Protei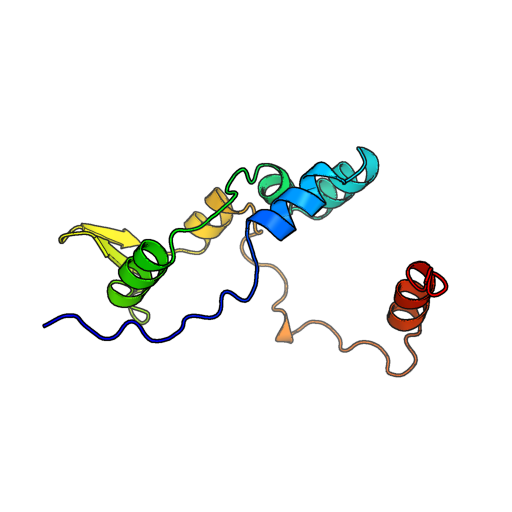n AF-A0A9R1UE86-F1 (afdb_monomer_lite)

Radius of gyration: 19.24 Å; chains: 1; bounding box: 52×37×52 Å

pLDDT: mean 83.57, std 13.82, range [35.28, 97.44]

Secondary structure (DSSP, 8-state):
----------SS-HHHHHHHHHH--HHHHHHHHHTT-TTGGG-------HHHHHHHHHTEETTTTEEEETTEEEE--HHHHHHHH-PPSS-S-GGGSPPPPTT--HHHHHHHTT------

Structure (mmCIF, N/CA/C/O backbone):
data_AF-A0A9R1UE86-F1
#
_entry.id   AF-A0A9R1UE86-F1
#
loop_
_atom_site.group_PDB
_atom_site.id
_atom_site.type_symbol
_atom_site.label_atom_id
_atom_site.label_alt_id
_atom_site.label_comp_id
_atom_site.label_asym_id
_atom_site.label_entity_id
_atom_site.label_seq_id
_atom_site.pdbx_PDB_ins_code
_atom_site.Cartn_x
_atom_site.Cartn_y
_atom_site.Cartn_z
_atom_site.occupancy
_atom_site.B_iso_or_equiv
_atom_site.auth_seq_id
_atom_site.auth_comp_id
_atom_site.auth_asym_id
_atom_site.auth_atom_id
_atom_site.pdbx_PDB_model_num
ATOM 1 N N . MET A 1 1 ? -1.053 3.211 32.072 1.00 35.28 1 MET A N 1
ATOM 2 C CA . MET A 1 1 ? -0.622 1.946 31.436 1.00 35.28 1 MET A CA 1
ATOM 3 C C . MET A 1 1 ? -0.113 2.257 30.044 1.00 35.28 1 MET A C 1
ATOM 5 O O . MET A 1 1 ? -0.908 2.615 29.185 1.00 35.28 1 MET A O 1
ATOM 9 N N . VAL A 1 2 ? 1.198 2.177 29.829 1.00 38.69 2 VAL A N 1
ATOM 10 C CA . VAL A 1 2 ? 1.763 2.208 28.477 1.00 38.69 2 VAL A CA 1
ATOM 11 C C . VAL A 1 2 ? 1.477 0.830 27.888 1.00 38.69 2 VAL A C 1
ATOM 13 O O . VAL A 1 2 ? 2.031 -0.152 28.369 1.00 38.69 2 VAL A O 1
ATOM 16 N N . LYS A 1 3 ? 0.532 0.734 26.943 1.00 49.00 3 LYS A N 1
ATOM 17 C CA . LYS A 1 3 ? 0.327 -0.507 26.185 1.00 49.00 3 LYS A CA 1
ATOM 18 C C . LYS A 1 3 ? 1.663 -0.848 25.528 1.00 49.00 3 LYS A C 1
ATOM 20 O O . LYS A 1 3 ? 2.203 -0.005 24.812 1.00 49.00 3 LYS A O 1
ATOM 25 N N . GLU A 1 4 ? 2.200 -2.034 25.802 1.00 51.00 4 GLU A N 1
ATOM 26 C CA . GLU A 1 4 ? 3.357 -2.551 25.077 1.00 51.00 4 GLU A CA 1
ATOM 27 C C . GLU A 1 4 ? 3.055 -2.482 23.578 1.00 51.00 4 GLU A C 1
ATOM 29 O O . GLU A 1 4 ? 2.101 -3.087 23.081 1.00 51.00 4 GLU A O 1
ATOM 34 N N . PHE A 1 5 ? 3.836 -1.684 22.855 1.00 56.38 5 PHE A N 1
ATOM 35 C CA . PHE A 1 5 ? 3.810 -1.709 21.405 1.00 56.38 5 PHE A CA 1
ATOM 36 C C . PHE A 1 5 ? 4.566 -2.965 20.995 1.00 56.38 5 PHE A C 1
ATOM 38 O O . PHE A 1 5 ? 5.796 -2.998 21.053 1.00 56.38 5 PHE A O 1
ATOM 45 N N . TYR A 1 6 ? 3.835 -4.011 20.611 1.00 60.47 6 TYR A N 1
ATOM 46 C CA . TYR A 1 6 ? 4.439 -5.151 19.932 1.00 60.47 6 TYR A CA 1
ATOM 47 C C . TYR A 1 6 ? 5.293 -4.643 18.760 1.00 60.47 6 TYR A C 1
ATOM 49 O O . TYR A 1 6 ? 5.019 -3.606 18.167 1.00 60.47 6 TYR A O 1
ATOM 57 N N . SER A 1 7 ? 6.371 -5.338 18.424 1.00 63.84 7 SER A N 1
ATOM 58 C CA . SER A 1 7 ? 7.177 -4.985 17.254 1.00 63.84 7 SER A CA 1
ATOM 59 C C . SER A 1 7 ? 6.361 -5.243 15.981 1.00 63.84 7 SER A C 1
ATOM 61 O O . SER A 1 7 ? 6.169 -6.390 15.579 1.00 63.84 7 SER A O 1
ATOM 63 N N . MET A 1 8 ? 5.850 -4.186 15.341 1.00 64.69 8 MET A N 1
ATOM 64 C CA . MET A 1 8 ? 5.326 -4.282 13.978 1.00 64.69 8 MET A CA 1
ATOM 65 C C . MET A 1 8 ? 6.488 -4.198 13.002 1.00 64.69 8 MET A C 1
ATOM 67 O O . MET A 1 8 ? 7.114 -3.152 12.837 1.00 64.69 8 MET A O 1
ATOM 71 N N . LYS A 1 9 ? 6.750 -5.309 12.319 1.00 64.38 9 LYS A N 1
ATOM 72 C CA . LYS A 1 9 ? 7.639 -5.318 11.163 1.00 64.38 9 LYS A CA 1
ATOM 73 C C . LYS A 1 9 ? 6.847 -4.843 9.957 1.00 64.38 9 LYS A C 1
ATOM 75 O O . LYS A 1 9 ? 5.970 -5.556 9.471 1.00 64.38 9 LYS A O 1
ATOM 80 N N . ASN A 1 10 ? 7.152 -3.642 9.481 1.00 63.97 10 ASN A N 1
ATOM 81 C CA . ASN A 1 10 ? 6.642 -3.211 8.193 1.00 63.97 10 ASN A CA 1
ATOM 82 C C . ASN A 1 10 ? 7.240 -4.117 7.102 1.00 63.97 10 ASN A C 1
ATOM 84 O O . ASN A 1 10 ? 8.457 -4.274 7.027 1.00 63.97 10 ASN A O 1
ATOM 88 N N . ARG A 1 11 ? 6.388 -4.750 6.288 1.00 66.94 11 ARG A N 1
ATOM 89 C CA . ARG A 1 11 ? 6.829 -5.633 5.195 1.00 66.94 11 ARG A CA 1
ATOM 90 C C . ARG A 1 11 ? 7.280 -4.855 3.957 1.00 66.94 11 ARG A C 1
ATOM 92 O O . ARG A 1 11 ? 7.939 -5.433 3.102 1.00 66.94 11 ARG A O 1
ATOM 99 N N . CYS A 1 12 ? 6.940 -3.569 3.862 1.00 65.75 12 CYS A N 1
ATOM 100 C CA . CYS A 1 12 ? 7.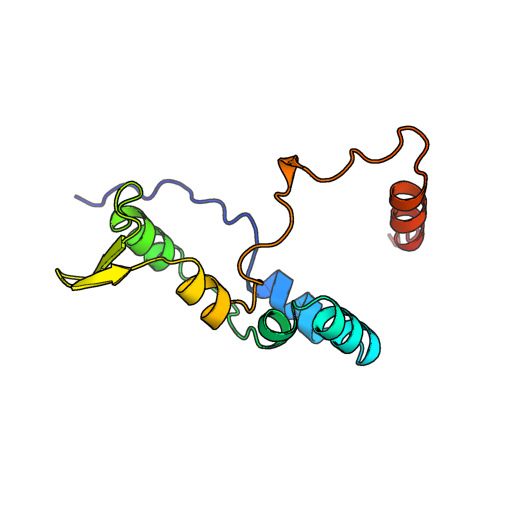307 -2.710 2.742 1.00 65.75 12 CYS A CA 1
ATOM 101 C C . CYS A 1 12 ? 7.592 -1.288 3.242 1.00 65.75 12 CYS A C 1
ATOM 103 O O . CYS A 1 12 ? 6.686 -0.602 3.712 1.00 65.75 12 CYS A O 1
ATOM 105 N N . SER A 1 13 ? 8.848 -0.837 3.161 1.00 78.25 13 SER A N 1
ATOM 106 C CA . SER A 1 13 ? 9.186 0.551 3.494 1.00 78.25 13 SER A CA 1
ATOM 107 C C . SER A 1 13 ? 8.631 1.496 2.415 1.00 78.25 13 SER A C 1
ATOM 109 O O . SER A 1 13 ? 8.988 1.318 1.246 1.00 78.25 13 SER A O 1
ATOM 111 N N . PRO A 1 14 ? 7.801 2.501 2.766 1.00 82.00 14 PRO A N 1
ATOM 112 C CA . PRO A 1 14 ? 7.354 3.528 1.823 1.00 82.00 14 PRO A CA 1
ATOM 113 C C . PRO A 1 14 ? 8.529 4.216 1.117 1.00 82.00 14 PRO A C 1
ATOM 115 O O . PRO A 1 14 ? 8.482 4.429 -0.091 1.00 82.00 14 PRO A O 1
ATOM 118 N N . GLU A 1 15 ? 9.623 4.452 1.843 1.00 85.69 15 GLU A N 1
ATOM 119 C CA . GLU A 1 15 ? 10.877 4.990 1.314 1.00 85.69 15 GLU A CA 1
ATOM 120 C C . GLU A 1 15 ? 11.474 4.111 0.209 1.00 85.69 15 GLU A C 1
ATOM 122 O O . GLU A 1 15 ? 11.886 4.618 -0.832 1.00 85.69 15 GLU A O 1
ATOM 127 N N . ALA A 1 16 ? 11.493 2.787 0.398 1.00 86.56 16 ALA A N 1
ATOM 128 C CA . ALA A 1 16 ? 12.037 1.869 -0.600 1.00 86.56 16 ALA A CA 1
ATOM 129 C C . ALA A 1 16 ? 11.209 1.904 -1.893 1.00 86.56 16 ALA A C 1
ATOM 131 O O . ALA A 1 16 ? 11.769 1.967 -2.986 1.00 86.56 16 ALA A O 1
ATOM 132 N N . LEU A 1 17 ? 9.877 1.923 -1.772 1.00 86.69 17 LEU A N 1
ATOM 133 C CA . LEU A 1 17 ? 8.986 2.054 -2.924 1.00 86.69 17 LEU A CA 1
ATOM 134 C C . LEU A 1 17 ? 9.173 3.406 -3.626 1.00 86.69 17 LEU A C 1
ATOM 136 O O . LEU A 1 17 ? 9.278 3.451 -4.851 1.00 86.69 17 LEU A O 1
ATOM 140 N N . LEU A 1 18 ? 9.271 4.497 -2.864 1.00 89.69 18 LEU A N 1
ATOM 141 C CA . LEU A 1 18 ? 9.524 5.826 -3.413 1.00 89.69 18 LEU A CA 1
ATOM 142 C C . LEU A 1 18 ? 10.867 5.888 -4.151 1.00 89.69 18 LEU A C 1
ATOM 144 O O . LEU A 1 18 ? 10.921 6.412 -5.259 1.00 89.69 18 LEU A O 1
ATOM 148 N N . SER A 1 19 ? 11.928 5.318 -3.580 1.00 90.31 19 SER A N 1
ATOM 149 C CA . SER A 1 19 ? 13.254 5.250 -4.203 1.00 90.31 19 SER A CA 1
ATOM 150 C C . SER A 1 19 ? 13.205 4.539 -5.558 1.00 90.31 19 SER A C 1
ATOM 152 O O . SER A 1 19 ? 13.710 5.060 -6.554 1.00 90.31 19 SER A O 1
ATOM 154 N N . ILE A 1 20 ? 12.492 3.409 -5.635 1.00 90.75 20 ILE A N 1
ATOM 155 C CA . ILE A 1 20 ? 12.260 2.695 -6.897 1.00 90.75 20 ILE A CA 1
ATOM 156 C C . ILE A 1 20 ? 11.518 3.596 -7.895 1.00 90.75 20 ILE A C 1
ATOM 158 O O . ILE A 1 20 ? 11.968 3.746 -9.027 1.00 90.75 20 ILE A O 1
ATOM 162 N N . ILE A 1 21 ? 10.416 4.238 -7.488 1.00 92.44 21 ILE A N 1
ATOM 163 C CA . ILE A 1 21 ? 9.627 5.130 -8.359 1.00 92.44 21 ILE A CA 1
ATOM 164 C C . ILE A 1 21 ? 10.475 6.302 -8.880 1.00 92.44 21 ILE A C 1
ATOM 166 O O . ILE A 1 21 ? 10.353 6.691 -10.047 1.00 92.44 21 ILE A O 1
ATOM 170 N N . LEU A 1 22 ? 11.333 6.881 -8.038 1.00 92.12 22 LEU A N 1
ATOM 171 C CA . LEU A 1 22 ? 12.232 7.970 -8.422 1.00 92.12 22 LEU A CA 1
ATOM 172 C C . LEU A 1 22 ? 13.308 7.499 -9.408 1.00 92.12 22 LEU A C 1
ATOM 174 O O . LEU A 1 22 ? 13.607 8.233 -10.348 1.00 92.12 22 LEU A O 1
ATOM 178 N N . GLY A 1 23 ? 13.819 6.277 -9.241 1.00 93.50 23 GLY A N 1
ATOM 179 C CA . GLY A 1 23 ? 14.813 5.664 -10.126 1.00 93.50 23 GLY A CA 1
ATOM 180 C C . GLY A 1 23 ? 14.269 5.147 -11.463 1.00 93.50 23 GLY A C 1
ATOM 181 O O . GLY A 1 23 ? 15.059 4.862 -12.360 1.00 93.50 23 GLY A O 1
ATOM 182 N N . MET A 1 24 ? 12.948 5.027 -11.629 1.00 95.31 24 MET A N 1
ATOM 183 C CA . MET A 1 24 ? 12.357 4.538 -12.878 1.00 95.31 24 MET A CA 1
ATOM 184 C C . MET A 1 24 ? 12.563 5.508 -14.054 1.00 95.31 24 MET A C 1
ATOM 186 O O . MET A 1 24 ? 12.309 6.714 -13.941 1.00 95.31 24 MET A O 1
ATOM 190 N N . SER A 1 25 ? 12.901 4.954 -15.222 1.00 96.50 25 SER A N 1
ATOM 191 C CA . SER A 1 25 ? 12.904 5.672 -16.499 1.00 96.50 25 SER A CA 1
ATOM 192 C C . SER A 1 25 ? 11.489 6.100 -16.910 1.00 96.50 25 SER A C 1
ATOM 194 O O . SER A 1 25 ? 10.481 5.617 -16.384 1.00 96.50 25 SER A O 1
ATOM 196 N N . LYS A 1 26 ? 11.392 7.005 -17.892 1.00 96.81 26 LYS A N 1
ATOM 197 C CA . LYS A 1 26 ? 10.096 7.412 -18.457 1.00 96.81 26 LYS A CA 1
ATOM 198 C C . LYS A 1 26 ? 9.325 6.209 -19.012 1.00 96.81 26 LYS A C 1
ATOM 200 O O . LYS A 1 26 ? 8.136 6.086 -18.746 1.00 96.81 26 LYS A O 1
ATOM 205 N N . GLU A 1 27 ? 10.005 5.318 -19.727 1.00 97.44 27 GLU A N 1
ATOM 206 C CA . GLU A 1 27 ? 9.407 4.115 -20.321 1.00 97.44 27 GLU A CA 1
ATOM 207 C C . GLU A 1 27 ? 8.890 3.155 -19.248 1.00 97.44 27 GLU A C 1
ATOM 209 O O . GLU A 1 27 ? 7.758 2.693 -19.339 1.00 97.44 27 GLU A O 1
ATOM 214 N N . GLN A 1 28 ? 9.664 2.921 -18.181 1.00 95.94 28 GLN A N 1
ATOM 215 C CA . GLN A 1 28 ? 9.232 2.081 -17.059 1.00 95.94 28 GLN A CA 1
ATOM 216 C C . GLN A 1 28 ? 7.973 2.642 -16.385 1.00 95.94 28 GLN A C 1
ATOM 218 O O . GLN A 1 28 ? 7.033 1.898 -16.103 1.00 95.94 28 GLN A O 1
ATOM 223 N N . LYS A 1 29 ? 7.914 3.964 -16.174 1.00 96.12 29 LYS A N 1
ATOM 224 C CA . LYS A 1 29 ? 6.725 4.632 -15.624 1.00 96.12 29 LYS A CA 1
ATOM 225 C C . LYS A 1 29 ? 5.521 4.527 -16.560 1.00 96.12 29 LYS A C 1
ATOM 227 O O . LYS A 1 29 ? 4.389 4.442 -16.084 1.00 96.12 29 LYS A O 1
ATOM 232 N N . GLU A 1 30 ? 5.729 4.530 -17.870 1.00 97.00 30 GLU A N 1
ATOM 233 C CA . GLU A 1 30 ? 4.644 4.374 -18.843 1.00 97.00 30 GLU A CA 1
ATOM 234 C C . GLU A 1 30 ? 4.116 2.941 -18.879 1.00 97.00 30 GLU A C 1
ATOM 236 O O . GLU A 1 30 ? 2.900 2.755 -18.870 1.00 97.00 30 GLU A O 1
ATOM 241 N N . SER A 1 31 ? 4.992 1.941 -18.762 1.00 95.50 31 SER A N 1
ATOM 242 C CA . SER A 1 31 ? 4.591 0.543 -18.573 1.00 95.50 31 SER A CA 1
ATOM 243 C C . SER A 1 31 ? 3.778 0.343 -17.289 1.00 95.50 31 SER A C 1
ATOM 245 O O . SER A 1 31 ? 2.765 -0.348 -17.290 1.00 95.50 31 SER A O 1
ATOM 247 N N . VAL A 1 32 ? 4.152 0.987 -16.178 1.00 92.94 32 VAL A N 1
ATOM 248 C CA . VAL A 1 32 ? 3.360 0.916 -14.932 1.00 92.94 32 VAL A CA 1
ATOM 249 C C . VAL A 1 32 ? 1.968 1.530 -15.108 1.00 92.94 32 VAL A C 1
ATOM 251 O O . VAL A 1 32 ? 0.986 0.993 -14.592 1.00 92.94 32 VAL A O 1
ATOM 254 N N . ARG A 1 33 ? 1.852 2.633 -15.860 1.00 92.69 33 ARG A N 1
ATOM 255 C CA . ARG A 1 33 ? 0.549 3.234 -16.186 1.00 92.69 33 ARG A CA 1
ATOM 256 C C . ARG A 1 33 ? -0.292 2.329 -17.078 1.00 92.69 33 ARG A C 1
ATOM 258 O O . ARG A 1 33 ? -1.479 2.189 -16.798 1.00 92.69 33 ARG A O 1
ATOM 265 N N . SER A 1 34 ? 0.295 1.715 -18.106 1.00 91.56 34 SER A N 1
ATOM 266 C CA . SER A 1 34 ? -0.437 0.828 -19.020 1.00 91.56 34 SER A CA 1
ATOM 267 C C . SER A 1 34 ? -0.937 -0.444 -18.331 1.00 91.56 34 SER A C 1
ATOM 269 O O . SER A 1 34 ? -2.011 -0.927 -18.671 1.00 91.56 34 SER A O 1
ATOM 271 N N . MET A 1 35 ? -0.231 -0.926 -17.301 1.00 87.44 35 MET A N 1
ATOM 272 C CA . MET A 1 35 ? -0.690 -2.016 -16.427 1.00 87.44 35 MET A CA 1
ATOM 273 C C . MET A 1 35 ? -1.833 -1.616 -15.473 1.00 87.44 35 MET A C 1
ATOM 275 O O . MET A 1 35 ? -2.344 -2.464 -14.749 1.00 87.44 35 MET A O 1
ATOM 279 N N . GLY A 1 36 ? -2.229 -0.339 -15.429 1.00 86.38 36 GLY A N 1
ATOM 280 C CA . GLY A 1 36 ? -3.291 0.160 -14.548 1.00 86.38 36 GLY A CA 1
ATOM 281 C C . GLY A 1 36 ? -2.817 0.617 -13.165 1.00 86.38 36 GLY A C 1
ATOM 282 O O . GLY A 1 36 ? -3.615 1.128 -12.391 1.00 86.38 36 GLY A O 1
ATOM 283 N N . PHE A 1 37 ? -1.519 0.540 -12.859 1.00 88.12 37 PHE A N 1
ATOM 284 C CA . PHE A 1 37 ? -0.950 0.929 -11.558 1.00 88.12 37 PHE A CA 1
ATOM 285 C C . PHE A 1 37 ? -0.409 2.367 -11.533 1.00 88.12 37 PHE A C 1
ATOM 287 O O . PHE A 1 37 ? 0.416 2.737 -10.696 1.00 88.12 37 PHE A O 1
ATOM 294 N N . GLY A 1 38 ? -0.872 3.217 -12.452 1.00 90.81 38 GLY A N 1
ATOM 295 C CA . GLY A 1 38 ? -0.350 4.572 -12.634 1.00 90.81 38 GLY A CA 1
ATOM 296 C C . GLY A 1 38 ? -0.491 5.490 -11.414 1.00 90.81 38 GLY A C 1
ATOM 297 O O . GLY A 1 38 ? 0.299 6.423 -11.267 1.00 90.81 38 GLY A O 1
ATOM 298 N N . ALA A 1 39 ? -1.462 5.250 -10.528 1.00 90.19 39 ALA A N 1
ATOM 299 C CA . ALA A 1 39 ? -1.619 6.057 -9.319 1.00 90.19 39 ALA A CA 1
ATOM 300 C C . ALA A 1 39 ? -0.516 5.792 -8.281 1.00 90.19 39 ALA A C 1
ATOM 302 O O . ALA A 1 39 ? -0.110 6.734 -7.603 1.00 90.19 39 ALA A O 1
ATOM 303 N N . LEU A 1 40 ? 0.049 4.576 -8.222 1.00 88.31 40 LEU A N 1
ATOM 304 C CA . LEU A 1 40 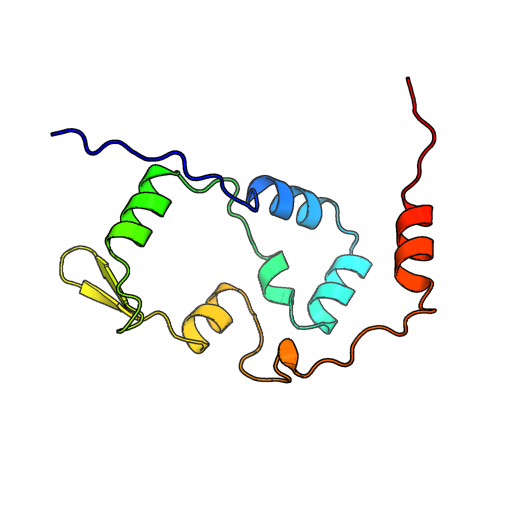? 1.168 4.255 -7.322 1.00 88.31 40 LEU A CA 1
ATOM 305 C C . LEU A 1 40 ? 2.401 5.119 -7.610 1.00 88.31 40 LEU A C 1
ATOM 307 O O . LEU A 1 40 ? 3.118 5.499 -6.690 1.00 88.31 40 LEU A O 1
ATOM 311 N N . LEU A 1 41 ? 2.603 5.528 -8.867 1.00 91.25 41 LEU A N 1
ATOM 312 C CA . LEU A 1 41 ? 3.688 6.436 -9.259 1.00 91.25 41 LEU A CA 1
ATOM 313 C C . LEU A 1 41 ? 3.571 7.833 -8.632 1.00 91.25 41 LEU A C 1
ATOM 315 O O . LEU A 1 41 ? 4.535 8.596 -8.647 1.00 91.25 41 LEU A O 1
ATOM 319 N N . LYS A 1 42 ? 2.390 8.198 -8.121 1.00 88.94 42 LYS A N 1
ATOM 320 C CA . LYS A 1 42 ? 2.135 9.479 -7.450 1.00 88.94 42 LYS A CA 1
ATOM 321 C C . LYS A 1 42 ? 2.389 9.407 -5.943 1.00 88.94 42 LYS A C 1
ATOM 323 O O . LYS A 1 42 ? 2.164 10.408 -5.263 1.00 88.94 42 LYS A O 1
ATOM 328 N N . MET A 1 43 ? 2.830 8.262 -5.418 1.00 85.94 43 MET A N 1
ATOM 329 C CA . MET A 1 43 ? 3.147 8.103 -4.004 1.00 85.94 43 MET A CA 1
ATOM 330 C C . MET A 1 43 ? 4.289 9.042 -3.602 1.00 85.94 43 MET A C 1
ATOM 332 O O . MET A 1 43 ? 5.316 9.112 -4.268 1.00 85.94 43 MET A O 1
ATOM 336 N N . LYS A 1 44 ? 4.086 9.784 -2.509 1.00 82.94 44 LYS A N 1
ATOM 337 C CA . LYS A 1 44 ? 5.054 10.756 -1.959 1.00 82.94 44 LYS A CA 1
ATOM 338 C C . LYS A 1 44 ? 5.369 10.511 -0.481 1.00 82.94 44 LYS A C 1
ATOM 340 O O . LYS A 1 44 ? 5.997 11.343 0.163 1.00 82.94 44 LYS A O 1
ATOM 345 N N . ILE A 1 45 ? 4.882 9.402 0.068 1.00 82.50 45 ILE A N 1
ATOM 346 C CA . ILE A 1 45 ? 5.042 9.061 1.481 1.00 82.50 45 ILE A CA 1
ATOM 347 C C . ILE A 1 45 ? 6.435 8.456 1.659 1.00 82.50 45 ILE A C 1
ATOM 349 O O . ILE A 1 45 ? 6.719 7.413 1.075 1.00 82.50 45 ILE A O 1
ATOM 353 N N . MET A 1 46 ? 7.287 9.114 2.448 1.00 80.06 46 MET A N 1
ATOM 354 C CA . MET A 1 46 ? 8.627 8.612 2.776 1.00 80.06 46 MET A CA 1
ATOM 355 C C . MET A 1 46 ? 8.584 7.669 3.975 1.00 80.06 46 MET A C 1
ATOM 357 O O . MET A 1 46 ? 9.208 6.613 3.967 1.00 80.06 46 MET A O 1
ATOM 361 N N . ASP A 1 47 ? 7.784 8.002 4.981 1.00 81.00 47 ASP A N 1
ATOM 362 C CA . ASP A 1 47 ? 7.636 7.218 6.191 1.00 81.00 47 ASP A CA 1
ATOM 363 C C . ASP A 1 47 ? 6.177 7.163 6.648 1.00 81.00 47 ASP A C 1
ATOM 365 O O . ASP A 1 47 ? 5.339 8.007 6.337 1.00 81.00 47 ASP A O 1
ATOM 369 N N . ILE A 1 48 ? 5.860 6.106 7.388 1.00 80.94 48 ILE A N 1
ATOM 370 C CA . ILE A 1 48 ? 4.607 6.004 8.128 1.00 80.94 48 ILE A CA 1
ATOM 371 C C . ILE A 1 48 ? 5.014 5.902 9.591 1.00 80.94 48 ILE A C 1
ATOM 373 O O . ILE A 1 48 ? 5.647 4.906 9.964 1.00 80.94 48 ILE A O 1
ATOM 377 N N . PRO A 1 49 ? 4.663 6.886 10.440 1.00 84.56 49 PRO A N 1
ATOM 378 C CA . PRO A 1 49 ? 4.937 6.791 11.861 1.00 84.56 49 PRO A CA 1
ATOM 379 C C . PRO A 1 49 ? 4.333 5.496 12.407 1.00 84.56 49 PRO A C 1
ATOM 381 O O . PRO A 1 49 ? 3.118 5.303 12.361 1.00 84.56 49 PRO A O 1
ATOM 384 N N . LEU A 1 50 ? 5.165 4.598 12.941 1.00 81.44 50 LEU A N 1
ATOM 385 C CA . LEU A 1 50 ? 4.704 3.277 13.393 1.00 81.44 50 LEU A CA 1
ATOM 386 C C . LEU A 1 50 ? 3.559 3.383 14.405 1.00 81.44 50 LEU A C 1
ATOM 388 O O . LEU A 1 50 ? 2.619 2.596 14.359 1.00 81.44 50 LEU A O 1
ATOM 392 N N . LYS A 1 51 ? 3.601 4.399 15.276 1.00 85.12 51 LYS A N 1
ATOM 393 C CA . LYS A 1 51 ? 2.526 4.699 16.231 1.00 85.12 51 LYS A CA 1
ATOM 394 C C . LYS A 1 51 ? 1.191 5.001 15.545 1.00 85.12 51 LYS A C 1
ATOM 396 O O . LYS A 1 51 ? 0.161 4.570 16.048 1.00 85.12 51 LYS A O 1
ATOM 401 N N . LEU A 1 52 ? 1.208 5.701 14.409 1.00 86.94 52 LEU A N 1
ATOM 402 C CA . LEU A 1 52 ? 0.007 5.983 13.625 1.00 86.94 52 LEU A CA 1
ATOM 403 C C . LEU A 1 52 ? -0.535 4.701 12.988 1.00 86.94 52 LEU A C 1
ATOM 405 O O . LEU A 1 52 ? -1.722 4.422 13.111 1.00 86.94 52 LEU A O 1
ATOM 409 N N . GLY A 1 53 ? 0.333 3.883 12.385 1.00 85.56 53 GLY A N 1
ATOM 410 C CA . GLY A 1 53 ? -0.068 2.573 11.860 1.00 85.56 53 GLY A CA 1
ATOM 411 C C . GLY A 1 53 ? -0.684 1.679 12.944 1.00 85.56 53 GLY A C 1
ATOM 412 O O . GLY A 1 53 ? -1.733 1.077 12.733 1.00 85.56 53 GLY A O 1
ATOM 413 N N . PHE A 1 54 ? -0.084 1.659 14.138 1.00 85.62 54 PHE A N 1
ATOM 414 C CA . PHE A 1 54 ? -0.621 0.948 15.301 1.00 85.62 54 PHE A CA 1
ATOM 415 C C . PHE A 1 54 ? -1.981 1.472 15.736 1.00 85.62 54 PHE A C 1
ATOM 417 O O . PHE A 1 54 ? -2.880 0.683 16.016 1.00 85.62 54 PHE A O 1
ATOM 424 N N . TYR A 1 55 ? -2.116 2.793 15.818 1.00 89.62 55 TYR A N 1
ATOM 425 C CA . TYR A 1 55 ? -3.367 3.434 16.182 1.00 89.62 55 TYR A CA 1
ATOM 426 C C . TYR A 1 55 ? -4.482 3.031 15.214 1.00 89.62 55 TYR A C 1
ATOM 428 O O . TYR A 1 55 ? -5.531 2.576 15.658 1.00 89.62 55 TYR A O 1
ATOM 436 N N . VAL A 1 56 ? -4.225 3.107 13.904 1.00 91.12 56 VAL A N 1
ATOM 437 C CA . VAL A 1 56 ? -5.190 2.711 12.871 1.00 91.12 56 VAL A CA 1
ATOM 438 C C . VAL A 1 56 ? -5.585 1.241 13.016 1.00 91.12 56 VAL A C 1
ATOM 440 O O . VAL A 1 56 ? -6.771 0.936 13.011 1.00 91.12 56 VAL A O 1
ATOM 443 N N . LEU A 1 57 ? -4.626 0.333 13.226 1.00 89.12 57 LEU A N 1
ATOM 444 C CA . LEU A 1 57 ? -4.913 -1.096 13.403 1.00 89.12 57 LEU A CA 1
ATOM 445 C C . LEU A 1 57 ? -5.717 -1.399 14.671 1.00 89.12 57 LEU A C 1
ATOM 447 O O . LEU A 1 57 ? -6.608 -2.238 14.636 1.00 89.12 57 LEU A O 1
ATOM 451 N N . GLN A 1 58 ? -5.446 -0.712 15.784 1.00 91.56 58 GLN A N 1
ATOM 452 C CA . GLN A 1 58 ? -6.239 -0.857 17.015 1.00 91.56 58 GLN A CA 1
ATOM 453 C C . GLN A 1 58 ? -7.680 -0.363 16.862 1.00 91.56 58 GLN A C 1
ATOM 455 O O . GLN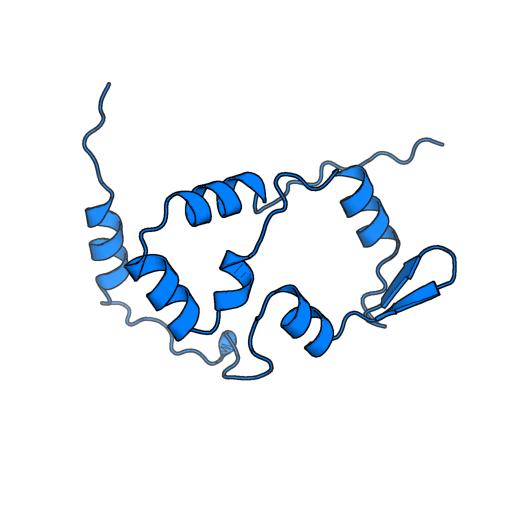 A 1 58 ? -8.537 -0.716 17.670 1.00 91.56 58 GLN A O 1
ATOM 460 N N . LYS A 1 59 ? -7.921 0.494 15.872 1.00 94.94 59 LYS A N 1
ATOM 461 C CA . LYS A 1 59 ? -9.214 1.098 15.567 1.00 94.94 59 LYS A CA 1
ATOM 462 C C . LYS A 1 59 ? -9.915 0.465 14.372 1.00 94.94 59 LYS A C 1
ATOM 464 O O . LYS A 1 59 ? -11.028 0.872 14.054 1.00 94.94 59 LYS A O 1
ATOM 469 N N . PHE A 1 60 ? -9.280 -0.505 13.724 1.00 95.50 60 PHE A N 1
ATOM 470 C CA . PHE A 1 60 ? -9.835 -1.189 12.573 1.00 95.50 60 PHE A CA 1
ATOM 471 C C . PHE A 1 60 ? -10.728 -2.353 13.012 1.00 95.50 60 PHE A C 1
ATOM 473 O O . PHE A 1 60 ? -10.282 -3.276 13.693 1.00 95.50 60 PHE A O 1
ATOM 480 N N . ASP A 1 61 ? -11.985 -2.310 12.591 1.00 95.62 61 ASP A N 1
ATOM 481 C CA . ASP A 1 61 ? -12.951 -3.394 12.713 1.00 95.62 61 ASP A CA 1
ATOM 482 C C . ASP A 1 61 ? -12.990 -4.164 11.387 1.00 95.62 61 ASP A C 1
ATOM 484 O O . ASP A 1 61 ? -13.419 -3.630 10.361 1.00 95.62 61 ASP A O 1
ATOM 488 N N . TYR A 1 62 ? -12.511 -5.410 11.407 1.00 94.06 62 TYR A N 1
ATOM 489 C CA . TYR A 1 62 ? -12.380 -6.239 10.208 1.00 94.06 62 TYR A CA 1
ATOM 490 C C . TYR A 1 62 ? -13.710 -6.826 9.719 1.00 94.06 62 TYR A C 1
ATOM 492 O O . TYR A 1 62 ? -13.845 -7.092 8.529 1.00 94.06 62 TYR A O 1
ATOM 500 N N . GLU A 1 63 ? -14.685 -7.019 10.612 1.00 95.44 63 GLU A N 1
ATOM 501 C CA . GLU A 1 63 ? -16.012 -7.536 10.256 1.00 95.44 63 GLU A CA 1
ATOM 502 C C . GLU A 1 63 ? -16.807 -6.453 9.527 1.00 95.44 63 GLU A C 1
ATOM 504 O O . GLU A 1 63 ? -17.473 -6.691 8.520 1.00 95.44 63 GLU A O 1
ATOM 509 N N . ARG A 1 64 ? -16.704 -5.219 10.027 1.00 95.75 64 ARG A N 1
ATOM 510 C CA . ARG A 1 64 ? -17.410 -4.057 9.478 1.00 95.75 64 ARG A CA 1
ATOM 511 C C . ARG A 1 64 ? -16.622 -3.334 8.390 1.00 95.75 64 ARG A C 1
ATOM 513 O O . ARG A 1 64 ? -17.198 -2.498 7.696 1.00 95.75 64 ARG A O 1
ATOM 520 N N . MET A 1 65 ? -15.330 -3.635 8.249 1.00 96.44 65 MET A N 1
ATOM 521 C CA . MET A 1 65 ? -14.388 -2.942 7.366 1.00 96.44 65 MET A CA 1
ATOM 522 C C . MET A 1 65 ? -14.384 -1.422 7.603 1.00 96.44 65 MET A C 1
ATOM 524 O O . MET A 1 65 ? -14.514 -0.627 6.671 1.00 96.44 65 MET A O 1
ATOM 528 N N . VAL A 1 66 ? -14.250 -0.997 8.862 1.00 96.88 66 VAL A N 1
ATOM 529 C CA . VAL A 1 66 ? -14.205 0.427 9.250 1.00 96.88 66 VAL A CA 1
ATOM 530 C C . VAL A 1 66 ? -13.021 0.729 10.155 1.00 96.88 66 VAL A C 1
ATOM 532 O O . VAL A 1 66 ? -12.592 -0.116 10.931 1.00 96.88 66 VAL A O 1
ATOM 535 N N . ILE A 1 67 ? -12.512 1.955 10.087 1.00 96.62 67 ILE A N 1
ATOM 536 C CA . ILE A 1 67 ? -11.557 2.506 11.051 1.00 96.62 67 ILE A CA 1
ATOM 537 C C . ILE A 1 67 ? -12.309 3.534 11.906 1.00 96.62 67 ILE A C 1
ATOM 539 O O . ILE A 1 67 ? -12.801 4.529 11.372 1.00 96.62 67 ILE A O 1
ATOM 543 N N . ASP A 1 68 ? -12.401 3.305 13.216 1.00 95.94 68 ASP A N 1
ATOM 544 C CA . ASP A 1 68 ? -12.999 4.248 14.173 1.00 95.94 68 ASP A CA 1
ATOM 545 C C . ASP A 1 68 ? -11.985 5.312 14.615 1.00 95.94 68 ASP A C 1
ATOM 547 O O . ASP A 1 68 ? -11.060 5.059 15.393 1.00 95.94 68 ASP A O 1
ATOM 551 N N . ILE A 1 69 ? -12.189 6.537 14.146 1.00 94.31 69 ILE A N 1
ATOM 552 C CA . ILE A 1 69 ? -11.396 7.701 14.519 1.00 94.31 69 ILE A CA 1
ATOM 553 C C . ILE A 1 69 ? -12.268 8.606 15.387 1.00 94.31 69 ILE A C 1
ATOM 555 O O . ILE A 1 69 ? -13.044 9.417 14.886 1.00 94.31 69 ILE A O 1
ATOM 559 N N . GLU A 1 70 ? -12.122 8.466 16.705 1.00 91.44 70 GLU A N 1
ATOM 560 C CA . GLU A 1 70 ? -12.802 9.301 17.709 1.00 91.44 70 GLU A CA 1
ATOM 561 C C . GLU A 1 70 ? -14.339 9.319 17.570 1.00 91.44 70 GLU A C 1
ATOM 563 O O . GLU A 1 70 ? -14.982 10.363 17.678 1.00 91.44 70 GLU A O 1
ATOM 568 N N . GLY A 1 71 ? -14.944 8.155 17.319 1.00 91.94 71 GLY A N 1
ATOM 569 C CA . GLY A 1 71 ? -16.389 8.001 17.142 1.00 91.94 71 GLY A CA 1
ATOM 570 C C . GLY A 1 71 ? -16.871 8.299 15.721 1.00 91.94 71 GLY A C 1
ATOM 571 O O . GLY A 1 71 ? -18.075 8.259 15.466 1.00 91.94 71 GLY A O 1
ATOM 572 N N . LYS A 1 72 ? -15.958 8.598 14.790 1.00 95.25 72 LYS A N 1
ATOM 573 C CA . LYS A 1 72 ? -16.249 8.725 13.359 1.00 95.25 72 LYS A CA 1
ATOM 574 C C . LYS A 1 72 ? -15.739 7.503 12.621 1.00 95.25 72 LYS A C 1
ATOM 576 O O . LYS A 1 72 ? -14.581 7.121 12.754 1.00 95.25 72 LYS A O 1
ATOM 581 N N . GLU A 1 73 ? -16.592 6.934 11.785 1.00 95.62 73 GLU A N 1
ATOM 582 C CA . GLU A 1 73 ? -16.253 5.733 11.030 1.00 95.62 73 GLU A CA 1
ATOM 583 C C . GLU A 1 73 ? -15.733 6.090 9.638 1.00 95.62 73 GLU A C 1
ATOM 585 O O . GLU A 1 73 ? -16.440 6.687 8.823 1.00 95.62 73 GLU A O 1
ATOM 590 N N . LEU A 1 74 ? -14.499 5.683 9.351 1.00 95.25 74 LEU A N 1
ATOM 591 C CA . LEU A 1 74 ? -13.932 5.693 8.010 1.00 95.25 74 LEU A CA 1
ATOM 592 C C . LEU A 1 74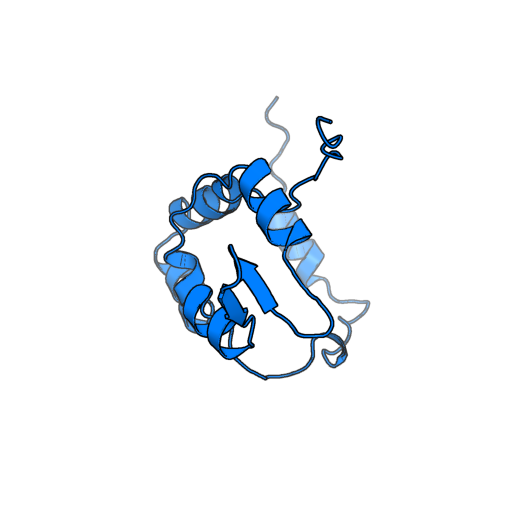 ? -14.104 4.302 7.394 1.00 95.25 74 LEU A C 1
ATOM 594 O O . LEU A 1 74 ? -13.453 3.348 7.816 1.00 95.25 74 LEU A O 1
ATOM 598 N N . LYS A 1 75 ? -14.981 4.178 6.397 1.00 95.88 75 LYS A N 1
ATOM 599 C CA . LYS A 1 75 ? -15.204 2.908 5.693 1.00 95.88 75 LYS A CA 1
ATOM 600 C C . LYS A 1 75 ? -14.018 2.563 4.797 1.00 95.88 75 LYS A C 1
ATOM 602 O O . LYS A 1 75 ? -13.565 3.399 4.021 1.00 95.88 75 LYS A O 1
ATOM 607 N N . VAL A 1 76 ? -13.574 1.314 4.874 1.00 94.88 76 VAL A N 1
ATOM 608 C CA . VAL A 1 76 ? -12.561 0.728 3.998 1.00 94.88 76 VAL A CA 1
ATOM 609 C C . VAL A 1 76 ? -13.287 -0.100 2.944 1.00 94.88 76 VAL A C 1
ATOM 611 O O . VAL A 1 76 ? -13.688 -1.235 3.188 1.00 94.88 76 VAL A O 1
ATOM 614 N N . THR A 1 77 ? -13.490 0.488 1.770 1.00 94.56 77 THR A N 1
ATOM 615 C CA . THR A 1 77 ? -14.155 -0.162 0.631 1.00 94.56 77 THR A CA 1
ATOM 616 C C . THR A 1 77 ? -13.188 -0.376 -0.531 1.00 94.56 77 THR A C 1
ATOM 618 O O . THR A 1 77 ? -12.120 0.242 -0.583 1.00 94.56 77 THR A O 1
ATOM 621 N N . ALA A 1 78 ? -13.560 -1.231 -1.486 1.00 92.06 78 ALA A N 1
ATOM 622 C CA . ALA A 1 78 ? -12.763 -1.439 -2.694 1.00 92.06 78 ALA A CA 1
ATOM 623 C C . ALA A 1 78 ? -12.571 -0.129 -3.480 1.00 92.06 78 ALA A C 1
ATOM 625 O O . ALA A 1 78 ? -11.475 0.140 -3.961 1.00 92.06 78 ALA A O 1
ATOM 626 N N . GLU A 1 79 ? -13.602 0.715 -3.530 1.00 94.19 79 GLU A N 1
ATOM 627 C CA . GLU A 1 79 ? -13.567 2.050 -4.131 1.00 94.19 79 GLU A CA 1
ATOM 628 C C . GLU A 1 79 ? -12.568 2.952 -3.409 1.00 94.19 79 GLU A C 1
ATOM 630 O O . GLU A 1 79 ? -11.719 3.551 -4.053 1.00 94.19 79 GLU A O 1
ATOM 635 N N . SER A 1 80 ? -12.576 2.978 -2.071 1.00 92.44 80 SER A N 1
ATOM 636 C CA . SER A 1 80 ? -11.616 3.797 -1.316 1.00 92.44 80 SER A CA 1
ATOM 637 C C . SER A 1 80 ? -10.157 3.385 -1.569 1.00 92.44 80 SER A C 1
ATOM 639 O O . SER A 1 80 ? -9.271 4.235 -1.663 1.00 92.44 80 SER A O 1
ATOM 641 N N . VAL A 1 81 ? -9.902 2.081 -1.728 1.00 89.44 81 VAL A N 1
ATOM 642 C CA . VAL A 1 81 ? -8.573 1.545 -2.057 1.00 89.44 81 VAL A CA 1
ATOM 643 C C . VAL A 1 81 ? -8.199 1.886 -3.499 1.00 89.44 81 VAL A C 1
ATOM 645 O O . VAL A 1 81 ? -7.057 2.266 -3.760 1.00 89.44 81 VAL A O 1
ATOM 648 N N . HIS A 1 82 ? -9.152 1.783 -4.426 1.00 90.25 82 HIS A N 1
ATOM 649 C CA . HIS A 1 82 ? -8.979 2.187 -5.816 1.00 90.25 82 HIS A CA 1
ATOM 650 C C . HIS A 1 82 ? -8.646 3.673 -5.935 1.00 90.25 82 HIS A C 1
ATOM 652 O O . HIS A 1 82 ? -7.652 4.024 -6.559 1.00 90.25 82 HIS A O 1
ATOM 658 N N . ASP A 1 83 ? -9.409 4.545 -5.286 1.00 88.88 83 ASP A N 1
ATOM 659 C CA . ASP A 1 83 ? -9.207 5.990 -5.356 1.00 88.88 83 ASP A CA 1
ATOM 660 C C . ASP A 1 83 ? -7.847 6.400 -4.772 1.00 88.88 83 ASP A C 1
ATOM 662 O O . ASP A 1 83 ? -7.174 7.288 -5.299 1.00 88.88 83 ASP A O 1
ATOM 666 N N . MET A 1 84 ? -7.406 5.725 -3.703 1.00 85.88 84 MET A N 1
ATOM 667 C CA . MET A 1 84 ? -6.135 6.017 -3.039 1.00 85.88 84 MET A CA 1
ATOM 668 C C . MET A 1 84 ? -4.917 5.450 -3.786 1.00 85.88 84 MET A C 1
ATOM 670 O O . MET A 1 84 ? -3.907 6.141 -3.928 1.00 85.88 84 MET A O 1
ATOM 674 N N . LEU A 1 85 ? -4.971 4.186 -4.216 1.00 84.75 85 LEU A N 1
ATOM 675 C CA . LEU A 1 85 ? -3.815 3.447 -4.748 1.00 84.75 85 LEU A CA 1
ATOM 676 C C . LEU A 1 85 ? -3.879 3.213 -6.263 1.00 84.75 85 LEU A C 1
ATOM 678 O O . LEU A 1 85 ? -2.904 2.751 -6.855 1.00 84.75 85 LEU A O 1
ATOM 682 N N . GLY A 1 86 ? -5.006 3.522 -6.901 1.00 85.94 86 GLY A N 1
ATOM 683 C CA . GLY A 1 86 ? -5.298 3.231 -8.309 1.00 85.94 86 GLY A CA 1
ATOM 684 C C . GLY A 1 86 ? -5.419 1.747 -8.619 1.00 85.94 86 GLY A C 1
ATOM 685 O O . GLY A 1 86 ? -5.336 1.376 -9.784 1.00 85.94 86 GLY A O 1
ATOM 686 N N . ILE A 1 87 ? -5.571 0.890 -7.607 1.00 85.81 87 ILE A N 1
ATOM 687 C CA . ILE A 1 87 ? -5.706 -0.553 -7.820 1.00 85.81 87 ILE A CA 1
ATOM 688 C C . ILE A 1 87 ? -7.063 -0.809 -8.489 1.00 85.81 87 ILE A C 1
ATOM 690 O O . ILE A 1 87 ? -8.077 -0.370 -7.946 1.00 85.81 87 ILE A O 1
ATOM 694 N N . PRO A 1 88 ? -7.123 -1.483 -9.651 1.00 83.25 88 PRO A N 1
ATOM 695 C CA . PRO A 1 88 ? -8.384 -1.748 -10.338 1.00 83.25 88 PRO A CA 1
ATOM 696 C C . PRO A 1 88 ? -9.384 -2.504 -9.455 1.00 83.25 88 PRO A C 1
ATOM 698 O O . PRO A 1 88 ? -9.015 -3.439 -8.744 1.00 83.25 88 PRO A O 1
ATOM 701 N N . ILE A 1 89 ? -10.659 -2.117 -9.523 1.00 88.31 89 ILE A N 1
ATOM 702 C CA . ILE A 1 89 ? -11.743 -2.832 -8.843 1.00 88.31 89 ILE A CA 1
ATOM 703 C C . ILE A 1 89 ? -12.148 -4.037 -9.699 1.00 88.31 89 ILE A C 1
ATOM 705 O O . ILE A 1 89 ? -12.457 -3.891 -10.881 1.00 88.31 89 ILE A O 1
ATOM 709 N N . GLY A 1 90 ? -12.184 -5.226 -9.093 1.00 84.62 90 GLY A N 1
ATOM 710 C CA . GLY A 1 90 ? -12.577 -6.465 -9.769 1.00 84.62 90 GLY A CA 1
ATOM 711 C C . GLY A 1 90 ? -11.407 -7.181 -10.453 1.00 84.62 90 GLY A C 1
ATOM 712 O O . GLY A 1 90 ? -10.310 -7.247 -9.906 1.00 84.62 90 GLY A O 1
ATOM 713 N N . GLY A 1 91 ? -11.658 -7.763 -11.628 1.00 82.31 91 GLY A N 1
ATOM 714 C CA . GLY A 1 91 ? -10.695 -8.604 -12.349 1.00 82.31 91 GLY A CA 1
ATOM 715 C C . GLY A 1 91 ? -10.696 -10.072 -11.906 1.00 82.31 91 GLY A C 1
ATOM 716 O O . GLY A 1 91 ? -11.611 -10.544 -11.228 1.00 82.31 91 GLY A O 1
ATOM 717 N N . THR A 1 92 ? -9.672 -10.811 -12.330 1.00 81.75 92 THR A N 1
ATOM 718 C CA . THR A 1 92 ? -9.493 -12.228 -11.988 1.00 81.75 92 THR A CA 1
ATOM 719 C C . THR A 1 92 ? -8.954 -12.352 -10.570 1.00 81.75 92 THR A C 1
ATOM 721 O O . THR A 1 92 ? -7.991 -11.672 -10.206 1.00 81.75 92 THR A O 1
ATOM 724 N N . LYS A 1 93 ? -9.537 -13.235 -9.748 1.00 81.62 93 LYS A N 1
ATOM 725 C CA . LYS A 1 93 ? -8.977 -13.498 -8.416 1.00 81.62 93 LYS A CA 1
ATOM 726 C C . LYS A 1 93 ? -7.558 -14.036 -8.576 1.00 81.62 93 LYS A C 1
ATOM 728 O O . LYS A 1 93 ? -7.324 -14.892 -9.421 1.00 81.62 93 LYS A O 1
ATOM 733 N N . LEU A 1 94 ? -6.634 -13.623 -7.709 1.00 78.12 94 LEU A N 1
ATOM 734 C CA . LEU A 1 94 ? -5.264 -14.160 -7.720 1.00 78.12 94 LEU A CA 1
ATOM 735 C C . LEU A 1 94 ? -5.236 -15.695 -7.608 1.00 78.12 94 LEU A C 1
ATOM 737 O O . LEU A 1 94 ? -4.377 -16.341 -8.188 1.00 78.12 94 LEU A O 1
ATOM 741 N N . THR A 1 95 ? -6.212 -16.283 -6.912 1.00 80.50 95 THR A N 1
ATOM 742 C CA . THR A 1 95 ? -6.373 -17.740 -6.778 1.00 80.50 95 THR A CA 1
ATOM 743 C C . THR A 1 95 ? -6.885 -18.439 -8.039 1.00 80.50 95 THR A C 1
ATOM 745 O O . THR A 1 95 ? -6.905 -19.664 -8.081 1.00 80.50 95 THR A O 1
ATOM 748 N N . GLN A 1 96 ? -7.350 -17.677 -9.028 1.00 84.19 96 GLN A N 1
ATOM 749 C CA . GLN A 1 96 ? -7.823 -18.158 -10.326 1.00 84.19 96 GLN A CA 1
ATOM 750 C C . GLN A 1 96 ? -6.795 -17.925 -11.437 1.00 84.19 96 GLN A C 1
ATOM 752 O O . GLN A 1 96 ? -7.077 -18.257 -12.583 1.00 84.19 96 GLN A O 1
ATOM 757 N N . LEU A 1 97 ? -5.641 -17.324 -11.126 1.00 81.62 97 LEU A N 1
ATOM 758 C CA . LEU A 1 97 ? -4.547 -17.237 -12.083 1.00 81.62 97 LEU A CA 1
ATOM 759 C C . LEU A 1 97 ? -3.966 -18.632 -12.300 1.00 81.62 97 LEU A C 1
ATOM 761 O O . LEU A 1 97 ? -3.802 -19.395 -11.342 1.00 81.62 97 LEU A O 1
ATOM 765 N N . ASP A 1 98 ? -3.654 -18.943 -13.556 1.00 81.56 98 ASP A N 1
ATOM 766 C CA . ASP A 1 98 ? -2.972 -20.181 -13.895 1.00 81.56 98 ASP A CA 1
ATOM 767 C C . ASP A 1 98 ? -1.665 -20.270 -13.108 1.00 81.56 98 ASP A C 1
ATOM 769 O O . ASP A 1 98 ? -0.925 -19.291 -12.960 1.00 81.56 98 ASP A O 1
ATOM 773 N N . GLN A 1 99 ? -1.389 -21.457 -12.570 1.00 77.44 99 GLN A N 1
ATOM 774 C CA . GLN A 1 99 ? -0.074 -21.706 -12.002 1.00 77.44 99 GLN A CA 1
ATOM 775 C C . GLN A 1 99 ? 0.952 -21.577 -13.117 1.00 77.44 99 GLN A C 1
ATOM 777 O O . GLN A 1 99 ? 0.722 -22.050 -14.232 1.00 77.44 99 GLN A O 1
ATOM 782 N N . TRP A 1 100 ? 2.087 -20.958 -12.804 1.00 78.62 100 TRP A N 1
ATOM 783 C CA . TRP A 1 100 ? 3.180 -20.931 -13.758 1.00 78.62 100 TRP A CA 1
ATOM 784 C C . TRP A 1 100 ? 3.552 -22.355 -14.185 1.00 78.62 100 TRP A C 1
ATOM 786 O O . TRP A 1 100 ? 3.573 -23.261 -13.337 1.00 78.62 100 TRP A O 1
ATOM 796 N N . PRO A 1 101 ? 3.826 -22.562 -15.486 1.00 82.88 101 PRO A N 1
ATOM 797 C CA . PRO A 1 101 ? 4.360 -23.823 -15.968 1.00 82.88 101 PRO A CA 1
ATOM 798 C C . PRO A 1 101 ? 5.577 -24.225 -15.133 1.00 82.88 101 PRO A C 1
ATOM 800 O O . PRO A 1 101 ? 6.398 -23.389 -14.755 1.00 82.88 101 PRO A O 1
ATOM 803 N N . LYS A 1 102 ? 5.698 -25.515 -14.807 1.00 77.38 102 LYS A N 1
ATOM 804 C CA . LYS A 1 102 ? 6.828 -26.009 -13.995 1.00 77.38 102 LYS A CA 1
ATOM 805 C C . LYS A 1 102 ? 8.179 -25.846 -14.699 1.00 77.38 102 LYS A C 1
ATOM 807 O O . LYS A 1 102 ? 9.212 -25.915 -14.044 1.00 77.38 102 LYS A O 1
ATOM 812 N N . ASP A 1 103 ? 8.144 -25.688 -16.012 1.00 85.44 103 ASP A N 1
ATOM 813 C CA . ASP A 1 103 ? 9.253 -25.471 -16.931 1.00 85.44 103 ASP A CA 1
ATOM 814 C C . ASP A 1 103 ? 9.414 -23.995 -17.343 1.00 85.44 103 ASP A C 1
ATOM 816 O O . ASP A 1 103 ? 10.231 -23.700 -18.211 1.00 85.44 103 ASP A O 1
ATOM 820 N N . ASP A 1 104 ? 8.676 -23.064 -16.725 1.00 84.06 104 ASP A N 1
ATOM 821 C CA . ASP A 1 104 ? 8.815 -21.630 -16.991 1.00 84.06 104 ASP A CA 1
ATOM 822 C C . ASP A 1 104 ? 10.181 -21.112 -16.508 1.00 84.06 104 ASP A C 1
ATOM 824 O O . ASP A 1 104 ? 10.480 -21.084 -15.311 1.00 84.06 104 ASP A O 1
ATOM 828 N N . THR A 1 105 ? 11.017 -20.687 -17.457 1.00 88.50 105 THR A N 1
ATOM 829 C CA . THR A 1 105 ? 12.356 -20.141 -17.201 1.00 88.50 105 THR A CA 1
ATOM 830 C C . THR A 1 105 ? 12.363 -18.628 -16.985 1.00 88.50 105 THR A C 1
ATOM 832 O O . THR A 1 105 ? 13.395 -18.082 -16.590 1.00 88.50 105 THR A O 1
ATOM 835 N N . SER A 1 106 ? 11.237 -17.930 -17.171 1.00 86.75 106 SER A N 1
ATOM 836 C CA . SER A 1 106 ? 11.153 -16.461 -17.184 1.00 86.75 106 SER A CA 1
ATOM 837 C C . SER A 1 106 ? 11.617 -15.843 -15.868 1.00 86.75 106 SER A C 1
ATOM 839 O O . SER A 1 106 ? 12.278 -14.804 -15.860 1.00 86.75 106 SER A O 1
ATOM 841 N N . TYR A 1 107 ? 11.300 -16.475 -14.733 1.00 82.06 107 TYR A N 1
ATOM 842 C CA . TYR A 1 107 ? 11.744 -16.000 -13.420 1.00 82.06 107 TYR A CA 1
ATOM 843 C C . TYR A 1 107 ? 13.263 -16.110 -13.246 1.00 82.06 107 TYR A C 1
ATOM 845 O O . TYR A 1 107 ? 13.900 -15.187 -12.727 1.00 82.06 107 TYR A O 1
ATOM 853 N N . ASP A 1 108 ? 13.850 -17.220 -13.696 1.00 86.44 108 ASP A N 1
ATOM 854 C CA . ASP A 1 108 ? 15.290 -17.456 -13.612 1.00 86.44 108 ASP A CA 1
ATOM 855 C C . ASP A 1 108 ? 16.062 -16.577 -14.600 1.00 86.44 108 ASP A C 1
ATOM 857 O O . ASP A 1 108 ? 17.111 -16.034 -14.245 1.00 86.44 108 ASP A O 1
ATOM 861 N N . GLU A 1 109 ? 15.532 -16.377 -15.806 1.00 90.38 109 GLU A N 1
ATOM 862 C CA . GLU A 1 109 ? 16.054 -15.445 -16.807 1.00 90.38 109 GLU A CA 1
ATOM 863 C C . GLU A 1 109 ? 16.009 -14.003 -16.300 1.00 90.38 109 GLU A C 1
ATOM 865 O O . GLU A 1 109 ? 17.017 -13.297 -16.342 1.00 90.38 109 GLU A O 1
ATOM 870 N N . TRP A 1 110 ? 14.873 -13.566 -15.748 1.00 86.00 110 TRP A N 1
ATOM 871 C CA . TRP A 1 110 ? 14.738 -12.245 -15.138 1.00 86.00 110 TRP A CA 1
ATOM 872 C C . TRP A 1 110 ? 15.735 -12.057 -13.993 1.00 86.00 110 TRP A C 1
ATOM 874 O O . TRP A 1 110 ? 16.445 -11.054 -13.957 1.00 86.00 110 TRP A O 1
ATOM 884 N N . LYS A 1 111 ? 15.872 -13.041 -13.095 1.00 85.31 111 LYS A N 1
ATOM 885 C CA . LYS A 1 111 ? 16.869 -12.997 -12.014 1.00 85.31 111 LYS A CA 1
ATOM 886 C C . LYS A 1 111 ? 18.297 -12.863 -12.531 1.00 85.31 111 LYS A C 1
ATOM 888 O O . LYS A 1 111 ? 19.094 -12.157 -11.915 1.00 85.31 111 LYS A O 1
ATOM 893 N N . GLN A 1 112 ? 18.641 -13.550 -13.620 1.00 89.56 112 GLN A N 1
ATOM 894 C CA . GLN A 1 112 ? 19.983 -13.503 -14.201 1.00 89.56 112 GLN A CA 1
ATOM 895 C C . GLN A 1 112 ? 20.360 -12.101 -14.690 1.00 89.56 112 GLN A C 1
ATOM 897 O O . GLN A 1 112 ? 21.521 -11.728 -14.552 1.00 89.56 112 GLN A O 1
ATOM 902 N N . GLN A 1 113 ? 19.397 -11.286 -15.135 1.00 85.44 113 GLN A N 1
ATOM 903 C CA . GLN A 1 113 ? 19.640 -9.895 -15.556 1.00 85.44 113 GLN A CA 1
ATOM 904 C C . GLN A 1 113 ? 20.198 -9.007 -14.430 1.00 85.44 113 GLN A C 1
ATOM 906 O O . GLN A 1 113 ? 20.856 -8.004 -14.703 1.00 85.44 113 GLN A O 1
ATOM 911 N N . PHE A 1 114 ? 19.955 -9.370 -13.166 1.00 81.06 114 PHE A N 1
ATOM 912 C CA . PHE A 1 114 ? 20.373 -8.597 -11.992 1.00 81.06 114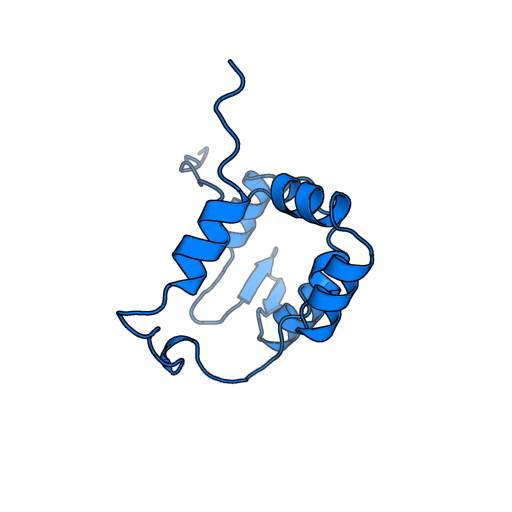 PHE A CA 1
ATOM 913 C C . PHE A 1 114 ? 21.491 -9.264 -11.184 1.00 81.06 114 PHE A C 1
ATOM 915 O O . PHE A 1 114 ? 21.904 -8.724 -10.156 1.00 81.06 114 PHE A O 1
ATOM 922 N N . LYS A 1 115 ? 22.020 -10.409 -11.637 1.00 69.06 115 LYS A N 1
ATOM 923 C CA . LYS A 1 115 ? 23.266 -10.960 -11.096 1.00 69.06 115 LYS A CA 1
ATOM 924 C C . LYS A 1 115 ? 24.426 -10.088 -11.587 1.00 69.06 115 LYS A C 1
ATOM 926 O O . LYS A 1 115 ? 24.985 -10.339 -12.646 1.00 69.06 115 LYS A O 1
ATOM 931 N N . LYS A 1 116 ? 24.771 -9.041 -10.835 1.00 62.03 116 LYS A N 1
ATOM 932 C CA . LYS A 1 116 ? 26.086 -8.400 -10.961 1.00 62.03 116 LYS A CA 1
ATOM 933 C C . LYS A 1 116 ? 27.103 -9.170 -10.130 1.00 62.03 116 LYS A C 1
ATOM 935 O O . LYS A 1 116 ? 26.797 -9.561 -9.003 1.00 62.03 116 LYS A O 1
ATOM 940 N N . ASP A 1 117 ? 28.290 -9.354 -10.706 1.00 53.75 117 ASP A N 1
ATOM 941 C CA . ASP A 1 117 ? 29.487 -9.832 -10.021 1.00 53.75 117 ASP A CA 1
ATOM 942 C C . ASP A 1 117 ? 29.675 -9.063 -8.716 1.00 53.75 117 ASP A C 1
ATOM 944 O O . ASP A 1 117 ? 29.526 -7.838 -8.684 1.00 53.75 117 ASP A O 1
ATOM 948 N N . SER A 1 118 ? 29.977 -9.786 -7.641 1.00 41.84 118 SER A N 1
ATOM 949 C CA . SER A 1 118 ? 30.363 -9.217 -6.356 1.00 41.84 118 SER A CA 1
ATOM 950 C C . SER A 1 118 ? 31.457 -8.167 -6.568 1.00 41.84 118 SER A C 1
ATOM 952 O O . SER A 1 118 ? 32.622 -8.515 -6.753 1.00 41.84 118 SER A O 1
ATOM 954 N N . ILE A 1 119 ? 31.097 -6.884 -6.550 1.00 42.38 119 ILE A N 1
ATOM 955 C CA . ILE A 1 119 ? 32.076 -5.821 -6.352 1.00 42.38 119 ILE A CA 1
ATOM 956 C C . ILE A 1 119 ? 32.310 -5.787 -4.846 1.00 42.38 119 ILE A C 1
ATOM 958 O O . ILE A 1 119 ? 31.431 -5.397 -4.077 1.00 42.38 119 ILE A O 1
ATOM 962 N N . ILE A 1 120 ? 33.466 -6.344 -4.491 1.00 36.78 120 ILE A N 1
ATOM 963 C CA . ILE A 1 120 ? 34.142 -6.271 -3.193 1.00 36.78 120 ILE A CA 1
ATOM 964 C C . ILE A 1 120 ? 34.206 -4.815 -2.725 1.00 36.78 120 ILE A C 1
ATOM 966 O O . ILE A 1 120 ? 34.485 -3.943 -3.581 1.00 36.78 120 ILE A O 1
#

Sequence (120 aa):
MVKEFYSMKNRCSPEALLSIILGMSKEQKESVRSMGFGALLKMKIMDIPLKLGFYVLQKFDYERMVIDIEGKELKVTAESVHDMLGIPIGGTKLTQLDQWPKDDTSYDEWKQQFKKDSII

Organism: Lactuca sativa (NCBI:txid4236)

Foldseek 3Di:
DPPPDDDDDDPDQLQVLQVVLVPDDPVRLVVCVVVQQNLQSVRDDRGDDVVNVVQQVVQADPVQQWGDDPNDTDHDDPVVCCVNRRDDDDDDDPVRDDDPDPPDCPVVVVVVVPPDDDPD